Protein AF-A0A3N7DQY0-F1 (afdb_monomer)

Nearest PDB structures (foldseek):
  6hix-assembly1_AI  TM=7.813E-01  e=5.214E-01  Trypanosoma brucei brucei
  2hjq-assembly1_A  TM=6.290E-01  e=6.838E-01  Bacillus subtilis
  6yxy-assembly1_AI  TM=7.753E-01  e=1.027E+00  Trypanosoma brucei brucei
  7aih-assembly1_C  TM=7.768E-01  e=1.347E+00  Leishmania major
  8kg8-assembly1_C  TM=7.041E-01  e=3.983E+00  Saccharomyces cerevisiae S288C

Sequence (59 aa):
MRWVKFKSDLLVEATGKNHKSGEVAEVSDEFAKRHGKNGTGLLEETSKPKDQEKETVEK

Solvent-accessible surface area (backbone atoms only — not comparable to full-atom values): 3590 Å² total; per-residue (Å²): 113,41,35,31,28,26,69,43,71,43,74,41,75,93,76,72,44,72,44,45,52,73,39,71,48,79,38,50,54,66,55,48,52,53,30,10,79,87,43,72,50,45,27,42,84,44,76,79,65,87,72,68,84,69,78,87,77,87,133

Radius of gyration: 11.39 Å; Cα contacts (8 Å, |Δi|>4): 95; chains: 1; bounding box: 22×32×24 Å

Mean predicted aligned error: 7.14 Å

Foldseek 3Di:
DFKKAFQAFDQPVVVRDTAHHRDIDDDDPVCCCQCPPNHVNRIDGDDDPPPVVPPPDDD

Structure (mmCIF, N/CA/C/O backbone):
data_AF-A0A3N7DQY0-F1
#
_entry.id   AF-A0A3N7DQY0-F1
#
loop_
_atom_site.group_PDB
_atom_site.id
_atom_site.type_symbol
_atom_site.label_atom_id
_atom_site.label_alt_id
_atom_site.label_comp_id
_atom_site.label_asym_id
_atom_site.label_entity_id
_atom_site.label_seq_id
_atom_site.pdbx_PDB_ins_code
_atom_site.Cartn_x
_atom_site.Cartn_y
_atom_site.Cartn_z
_atom_site.occupancy
_atom_site.B_iso_or_equiv
_atom_site.auth_seq_id
_atom_site.auth_comp_id
_atom_site.auth_asym_id
_atom_site.auth_atom_id
_atom_site.pdbx_PDB_model_num
ATOM 1 N N . MET A 1 1 ? 8.505 4.753 6.983 1.00 83.00 1 MET A N 1
ATOM 2 C CA . MET A 1 1 ? 7.667 3.679 6.420 1.00 83.00 1 MET A CA 1
ATOM 3 C C . MET A 1 1 ? 6.275 3.796 7.031 1.00 83.00 1 MET A C 1
ATOM 5 O O . MET A 1 1 ? 6.185 4.155 8.201 1.00 83.00 1 MET A O 1
ATOM 9 N N . ARG A 1 2 ? 5.213 3.576 6.254 1.00 87.19 2 ARG A N 1
ATOM 10 C CA . ARG A 1 2 ? 3.800 3.673 6.657 1.00 87.19 2 ARG A CA 1
ATOM 11 C C . ARG A 1 2 ? 3.072 2.413 6.216 1.00 87.19 2 ARG A C 1
ATOM 13 O O . ARG A 1 2 ? 3.310 1.922 5.118 1.00 87.19 2 ARG A O 1
ATOM 20 N N . TRP A 1 3 ? 2.156 1.940 7.048 1.00 89.69 3 TRP A N 1
ATOM 21 C CA . TRP A 1 3 ? 1.267 0.841 6.700 1.00 89.69 3 TRP A CA 1
ATOM 22 C C . TRP A 1 3 ? 0.051 1.383 5.964 1.00 89.69 3 TRP A C 1
ATOM 24 O O . TRP A 1 3 ? -0.633 2.290 6.442 1.00 89.69 3 TRP A O 1
ATOM 34 N N . VAL A 1 4 ? -0.202 0.838 4.781 1.00 89.75 4 VAL A N 1
ATOM 35 C CA . VAL A 1 4 ? -1.319 1.249 3.935 1.00 89.75 4 VAL A CA 1
ATOM 36 C C . VAL A 1 4 ? -2.088 0.033 3.451 1.00 89.75 4 VAL A C 1
ATOM 38 O O . VAL A 1 4 ? -1.509 -1.024 3.210 1.00 89.75 4 VAL A O 1
ATOM 41 N N . LYS A 1 5 ? -3.398 0.195 3.303 1.00 90.31 5 LYS A N 1
ATOM 42 C CA . LYS A 1 5 ? -4.288 -0.745 2.641 1.00 90.31 5 LYS A CA 1
ATOM 43 C C . LYS A 1 5 ? -4.563 -0.260 1.225 1.00 90.31 5 LYS A C 1
ATOM 45 O O . LYS A 1 5 ? -5.000 0.873 1.030 1.00 90.31 5 LYS A O 1
ATOM 50 N N . PHE A 1 6 ? -4.336 -1.117 0.246 1.00 90.62 6 PHE A N 1
ATOM 51 C CA . PHE A 1 6 ? -4.614 -0.828 -1.152 1.00 90.62 6 PHE A CA 1
ATOM 52 C C . PHE A 1 6 ? -6.122 -0.920 -1.393 1.00 90.62 6 PHE A C 1
ATOM 54 O O . PHE A 1 6 ? -6.754 -1.912 -1.043 1.00 90.62 6 PHE A O 1
ATOM 61 N N . LYS A 1 7 ? -6.734 0.123 -1.957 1.00 89.31 7 LYS A N 1
ATOM 62 C CA . LYS A 1 7 ? -8.165 0.130 -2.317 1.00 89.31 7 LYS A CA 1
ATOM 63 C C . LYS A 1 7 ? -8.427 -0.474 -3.695 1.00 89.31 7 LYS A C 1
ATOM 65 O O . LYS A 1 7 ? -9.543 -0.910 -3.963 1.00 89.31 7 LYS A O 1
ATOM 70 N N . SER A 1 8 ? 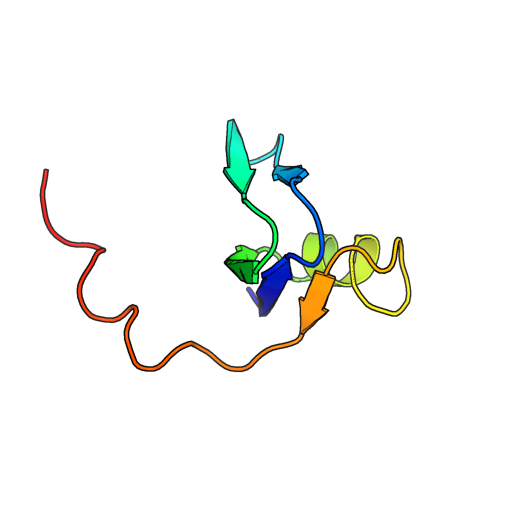-7.394 -0.554 -4.524 1.00 87.75 8 SER A N 1
ATOM 71 C CA . SER A 1 8 ? -7.424 -1.10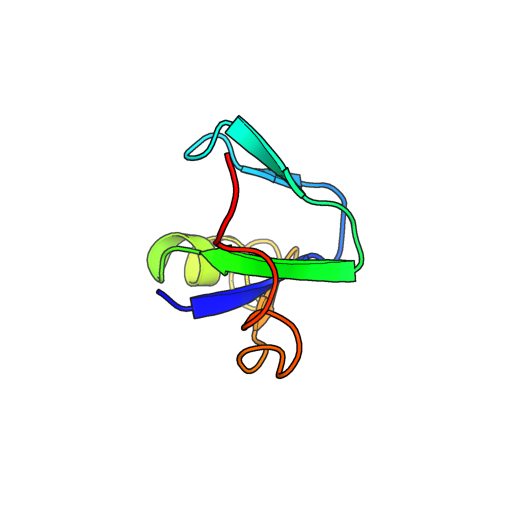0 -5.879 1.00 87.75 8 SER A CA 1
ATOM 72 C C . SER A 1 8 ? -6.128 -1.854 -6.150 1.00 87.75 8 SER A C 1
ATOM 74 O O . SER A 1 8 ? -5.134 -1.625 -5.460 1.00 87.75 8 SER A O 1
ATOM 76 N N . ASP A 1 9 ? -6.130 -2.716 -7.163 1.00 88.75 9 ASP A N 1
ATOM 77 C CA . ASP A 1 9 ? -4.910 -3.338 -7.665 1.00 88.75 9 ASP A CA 1
ATOM 78 C C . ASP A 1 9 ? -3.928 -2.259 -8.144 1.00 88.75 9 ASP A C 1
ATOM 80 O O . ASP A 1 9 ? -4.279 -1.400 -8.959 1.00 88.75 9 ASP A O 1
ATOM 84 N N . LEU A 1 10 ? -2.713 -2.273 -7.598 1.00 87.44 10 LEU A N 1
ATOM 85 C CA . LEU A 1 10 ? -1.695 -1.268 -7.871 1.00 87.44 10 LEU A CA 1
ATOM 86 C C . LEU A 1 10 ? -0.319 -1.916 -7.988 1.00 87.44 10 LEU A C 1
ATOM 88 O O . LEU A 1 10 ? 0.207 -2.503 -7.038 1.00 87.44 10 LEU A O 1
ATOM 92 N N . LEU A 1 11 ? 0.303 -1.715 -9.147 1.00 86.88 11 LEU A N 1
ATOM 93 C CA . LEU A 1 11 ? 1.708 -2.024 -9.342 1.00 86.88 11 LEU A CA 1
ATOM 94 C C . LEU A 1 11 ? 2.556 -0.940 -8.674 1.00 86.88 11 LEU A C 1
ATOM 96 O O . LEU A 1 11 ? 2.549 0.219 -9.087 1.00 86.88 11 LEU A O 1
ATOM 100 N N . VAL A 1 12 ? 3.310 -1.327 -7.649 1.00 84.56 12 VAL A N 1
ATOM 101 C CA . VAL A 1 12 ? 4.310 -0.461 -7.029 1.00 84.56 12 VAL A CA 1
ATOM 102 C C . VAL A 1 12 ? 5.616 -0.659 -7.785 1.00 84.56 12 VAL A C 1
ATOM 104 O O . VAL A 1 12 ? 6.375 -1.586 -7.513 1.00 84.56 12 VAL A O 1
ATOM 107 N N . GLU A 1 13 ? 5.885 0.219 -8.752 1.00 80.19 13 GLU A N 1
ATOM 108 C CA . GLU A 1 13 ? 7.070 0.120 -9.620 1.00 80.19 13 GLU A CA 1
ATOM 109 C C . GLU A 1 13 ? 8.382 0.091 -8.825 1.00 80.19 13 GLU A C 1
ATOM 111 O O . GLU A 1 13 ? 9.302 -0.640 -9.178 1.00 80.19 13 GLU A O 1
ATOM 116 N N . ALA A 1 14 ? 8.441 0.808 -7.697 1.00 75.44 14 ALA A N 1
ATOM 117 C CA . ALA A 1 14 ? 9.614 0.848 -6.824 1.00 75.44 14 ALA A CA 1
ATOM 118 C C . ALA A 1 14 ? 9.998 -0.523 -6.235 1.00 75.44 14 ALA A C 1
ATOM 120 O O . ALA A 1 14 ? 11.162 -0.745 -5.913 1.00 75.44 14 ALA A O 1
ATOM 121 N N . THR A 1 15 ? 9.036 -1.436 -6.074 1.00 74.12 15 THR A N 1
ATOM 122 C CA . THR A 1 15 ? 9.261 -2.790 -5.542 1.00 74.12 15 THR A CA 1
ATOM 123 C C . THR A 1 15 ? 9.042 -3.877 -6.593 1.00 74.12 15 THR A C 1
ATOM 125 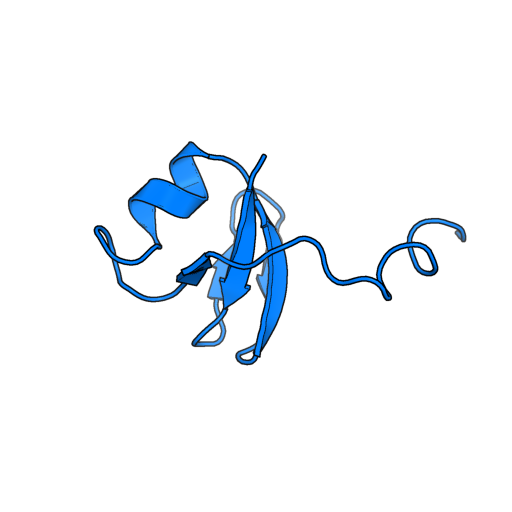O O . THR A 1 15 ? 9.303 -5.047 -6.317 1.00 74.12 15 THR A O 1
ATOM 128 N N . GLY A 1 16 ? 8.528 -3.518 -7.774 1.00 81.38 16 GLY A N 1
ATOM 129 C CA . GLY A 1 16 ? 8.081 -4.461 -8.799 1.00 81.38 16 GLY A CA 1
ATOM 130 C C . GLY A 1 16 ? 6.922 -5.360 -8.350 1.00 81.38 16 GLY A C 1
ATOM 131 O O . GLY A 1 16 ? 6.633 -6.351 -9.018 1.00 81.38 16 GLY A O 1
ATOM 132 N N . LYS A 1 17 ? 6.270 -5.059 -7.216 1.00 83.50 17 LYS A N 1
ATOM 133 C CA . LYS A 1 17 ? 5.178 -5.871 -6.668 1.00 83.50 17 LYS A CA 1
ATOM 134 C C . LYS A 1 17 ? 3.830 -5.303 -7.079 1.00 83.50 17 LYS A C 1
ATOM 136 O O . LYS A 1 17 ? 3.570 -4.109 -6.935 1.00 83.50 17 LYS A O 1
ATOM 141 N N . ASN A 1 18 ? 2.966 -6.184 -7.569 1.00 88.81 18 ASN A N 1
ATOM 142 C CA . ASN A 1 18 ? 1.57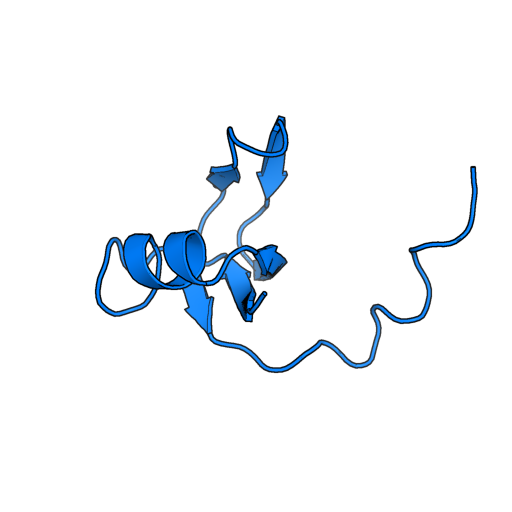1 -5.864 -7.820 1.00 88.81 18 ASN A CA 1
ATOM 143 C C . ASN A 1 18 ? 0.748 -6.194 -6.574 1.00 88.81 18 ASN A C 1
ATOM 145 O O . ASN A 1 18 ? 0.554 -7.368 -6.263 1.00 88.81 18 ASN A O 1
ATOM 149 N N . HIS A 1 19 ? 0.307 -5.160 -5.866 1.00 89.06 19 HIS A N 1
ATOM 150 C CA . HIS A 1 19 ? -0.512 -5.285 -4.666 1.00 89.06 19 HIS A CA 1
ATOM 151 C C . HIS A 1 19 ? -1.984 -5.339 -5.057 1.00 89.06 19 HIS A C 1
ATOM 153 O O . HIS A 1 19 ? -2.426 -4.547 -5.891 1.00 89.06 19 HIS A O 1
ATOM 159 N N . LYS A 1 20 ? -2.751 -6.251 -4.460 1.00 88.56 20 LYS A N 1
ATOM 160 C CA . LYS A 1 20 ? -4.182 -6.379 -4.767 1.00 88.56 20 LYS A CA 1
ATOM 161 C C . LYS A 1 20 ? -5.045 -5.438 -3.937 1.00 88.56 20 LYS A C 1
ATOM 163 O O . LYS A 1 20 ? -4.671 -5.026 -2.839 1.00 88.56 20 LYS A O 1
ATOM 168 N N . SER A 1 21 ? -6.253 -5.156 -4.424 1.00 89.69 21 SER A N 1
ATOM 169 C CA . SER A 1 21 ? -7.266 -4.481 -3.607 1.00 89.69 21 SER A CA 1
ATOM 170 C C . SER A 1 21 ? -7.520 -5.252 -2.303 1.00 89.69 21 SER A C 1
ATOM 172 O O . SER A 1 21 ? -7.699 -6.468 -2.297 1.00 89.69 21 SER A O 1
ATOM 174 N N . GLY A 1 22 ? -7.522 -4.537 -1.182 1.00 87.00 22 GLY A N 1
ATOM 175 C CA . GLY A 1 22 ? -7.657 -5.072 0.169 1.00 87.00 22 GLY A CA 1
ATOM 176 C C . GLY A 1 22 ? -6.341 -5.466 0.840 1.00 87.00 22 GLY A C 1
ATOM 177 O O . GLY A 1 22 ? -6.338 -5.636 2.061 1.00 87.00 22 GLY A O 1
ATOM 178 N N . GLU A 1 23 ? -5.245 -5.570 0.089 1.00 88.31 23 GLU A N 1
ATOM 179 C CA . GLU A 1 23 ? -3.934 -5.937 0.618 1.00 88.31 23 GLU A CA 1
ATOM 180 C C . GLU A 1 23 ? -3.373 -4.830 1.514 1.00 88.31 23 GLU A C 1
ATOM 182 O O . GLU A 1 23 ? -3.620 -3.646 1.287 1.00 88.31 23 GLU A O 1
ATOM 187 N N . VAL A 1 24 ? -2.625 -5.210 2.549 1.00 89.12 24 VAL A N 1
ATOM 188 C CA . VAL A 1 24 ? -1.96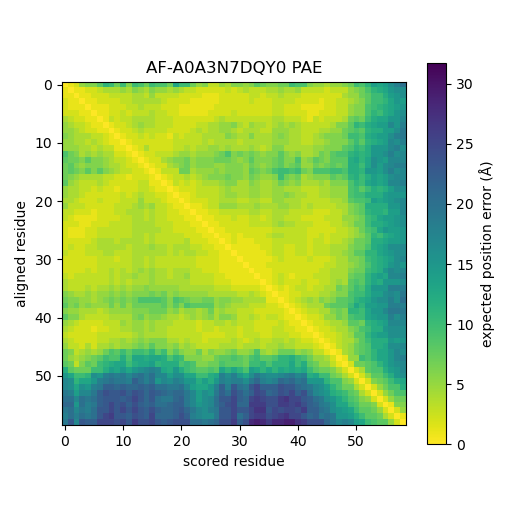9 -4.276 3.466 1.00 89.12 24 VAL A CA 1
ATOM 189 C C . VAL A 1 24 ? -0.466 -4.465 3.352 1.00 89.12 24 VAL A C 1
ATOM 191 O O . VAL A 1 24 ? 0.030 -5.570 3.562 1.00 89.12 24 VAL A O 1
ATOM 194 N N . ALA A 1 25 ? 0.263 -3.396 3.048 1.00 87.75 25 ALA A N 1
ATOM 195 C CA . ALA A 1 25 ? 1.717 -3.446 2.970 1.00 87.75 25 ALA A CA 1
ATOM 196 C C . ALA A 1 25 ? 2.363 -2.209 3.587 1.00 87.75 25 ALA A C 1
ATOM 198 O O . ALA A 1 25 ? 1.745 -1.150 3.742 1.00 87.75 25 ALA A O 1
ATOM 199 N N . GLU A 1 26 ? 3.634 -2.363 3.932 1.00 89.44 26 GLU A N 1
ATOM 200 C CA . GLU A 1 26 ? 4.476 -1.264 4.363 1.00 89.44 26 GLU A CA 1
ATOM 201 C C . GLU A 1 26 ? 5.084 -0.564 3.140 1.00 89.44 26 GLU A C 1
ATOM 203 O O . GLU A 1 26 ? 5.749 -1.184 2.312 1.00 89.44 26 GLU A O 1
ATOM 208 N N . VAL A 1 27 ? 4.847 0.741 3.024 1.00 87.12 27 VAL A N 1
ATOM 209 C CA . VAL A 1 27 ? 5.340 1.590 1.932 1.00 87.12 27 VAL A CA 1
ATOM 210 C C . VAL A 1 27 ? 6.137 2.774 2.480 1.00 87.12 27 VAL A C 1
ATOM 212 O O . VAL A 1 27 ? 6.121 3.073 3.680 1.00 87.12 27 VAL A O 1
ATOM 215 N N . SER A 1 28 ? 6.842 3.498 1.610 1.00 89.00 28 SER A N 1
ATOM 216 C CA . SER A 1 28 ? 7.518 4.734 2.012 1.00 89.00 28 SER A CA 1
ATOM 217 C C . SER A 1 28 ? 6.507 5.831 2.379 1.00 89.00 28 SER A C 1
ATOM 219 O O . SER A 1 28 ? 5.372 5.850 1.902 1.00 89.00 28 SER A O 1
ATOM 221 N N . ASP A 1 29 ? 6.915 6.769 3.240 1.00 88.81 29 ASP A N 1
ATOM 222 C CA . ASP A 1 29 ? 6.042 7.873 3.677 1.00 88.81 29 ASP A CA 1
ATOM 223 C C . ASP A 1 29 ? 5.655 8.781 2.492 1.00 88.81 29 ASP A C 1
ATOM 225 O O . ASP A 1 29 ? 4.527 9.259 2.403 1.00 88.81 29 ASP A O 1
ATOM 229 N N . GLU A 1 30 ? 6.569 8.952 1.532 1.00 88.94 30 GLU A N 1
ATOM 230 C CA . GLU A 1 30 ? 6.320 9.685 0.289 1.00 88.94 30 GLU A CA 1
ATOM 231 C C . GLU A 1 30 ? 5.280 8.981 -0.595 1.00 88.94 30 GLU A C 1
ATOM 233 O O . GLU A 1 30 ? 4.354 9.626 -1.089 1.00 88.94 30 GLU A O 1
ATOM 238 N N . PHE A 1 31 ? 5.367 7.652 -0.730 1.00 87.56 31 PHE A N 1
ATOM 239 C CA . PHE A 1 31 ? 4.386 6.866 -1.479 1.00 87.56 31 PHE A CA 1
ATOM 240 C C . PHE A 1 31 ? 3.000 6.927 -0.825 1.00 87.56 31 PHE A C 1
ATOM 242 O O . PHE A 1 31 ? 2.004 7.186 -1.504 1.00 87.56 31 PHE A O 1
ATOM 249 N N . ALA A 1 32 ? 2.938 6.782 0.503 1.00 88.69 32 ALA A N 1
ATOM 250 C CA . ALA A 1 32 ? 1.703 6.925 1.270 1.00 88.69 32 ALA A CA 1
ATOM 251 C C . ALA A 1 32 ? 1.085 8.324 1.115 1.00 88.69 32 ALA A C 1
ATOM 253 O O . ALA A 1 32 ? -0.126 8.441 0.958 1.00 88.69 32 ALA A O 1
ATOM 254 N N . LYS A 1 33 ? 1.890 9.393 1.085 1.00 88.62 33 LYS A N 1
ATOM 255 C CA . LYS A 1 33 ? 1.395 10.757 0.824 1.00 88.62 33 LYS A CA 1
ATOM 256 C C . LYS A 1 33 ? 0.882 10.932 -0.605 1.00 88.62 33 LYS A C 1
ATOM 258 O O . LYS A 1 33 ? -0.179 11.521 -0.797 1.00 88.62 33 LYS A O 1
ATOM 263 N N . ARG A 1 34 ? 1.607 10.410 -1.600 1.00 89.06 34 ARG A N 1
ATOM 264 C CA . ARG A 1 34 ? 1.270 10.547 -3.027 1.00 89.06 34 ARG A CA 1
ATOM 265 C C . ARG A 1 34 ? 0.040 9.734 -3.434 1.00 89.06 34 ARG A C 1
ATOM 267 O O . ARG A 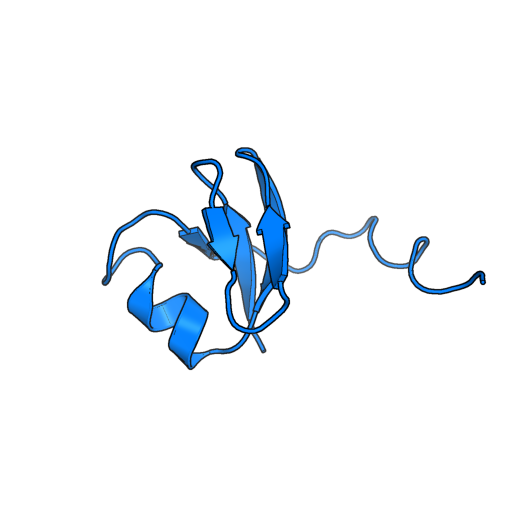1 34 ? -0.713 10.164 -4.306 1.00 89.06 34 ARG A O 1
ATOM 274 N N . HIS A 1 35 ? -0.179 8.575 -2.815 1.00 87.62 35 HIS A N 1
ATOM 275 C CA . HIS A 1 35 ? -1.273 7.668 -3.174 1.00 87.62 35 HIS A CA 1
ATOM 276 C C . HIS A 1 35 ? -2.343 7.488 -2.089 1.00 87.62 35 HIS A C 1
ATOM 278 O O . HIS A 1 35 ? -3.370 6.862 -2.341 1.00 87.62 35 HIS A O 1
ATOM 284 N N . GLY A 1 36 ? -2.148 8.072 -0.908 1.00 86.19 36 GLY A N 1
ATOM 285 C CA . GLY A 1 36 ? -3.126 8.106 0.176 1.00 86.19 36 GLY A CA 1
ATOM 286 C C . GLY A 1 36 ? -4.259 9.100 -0.050 1.00 86.19 36 GLY A C 1
ATOM 287 O O . GLY A 1 36 ? -4.483 9.597 -1.155 1.00 86.19 36 GLY A O 1
ATOM 288 N N . LYS A 1 37 ? -4.971 9.415 1.037 1.00 82.50 37 LYS A N 1
ATOM 289 C CA . LYS A 1 37 ? -6.205 10.218 1.030 1.00 82.50 37 LYS A CA 1
ATOM 290 C C . LYS A 1 37 ? -6.063 11.592 0.362 1.00 82.50 37 LYS A C 1
ATOM 292 O O . LYS A 1 37 ? -7.011 12.057 -0.257 1.00 82.50 37 LYS A O 1
ATOM 297 N N . ASN A 1 38 ? -4.895 12.220 0.488 1.00 81.31 38 ASN A N 1
ATOM 298 C CA . ASN A 1 38 ? -4.621 13.552 -0.066 1.00 81.31 38 ASN A CA 1
ATOM 299 C C . ASN A 1 38 ? -3.968 13.514 -1.458 1.00 81.31 38 ASN A C 1
ATOM 301 O O . ASN A 1 38 ? -3.651 14.563 -2.010 1.00 81.31 38 ASN A O 1
ATOM 305 N N . GLY A 1 39 ? -3.720 12.320 -1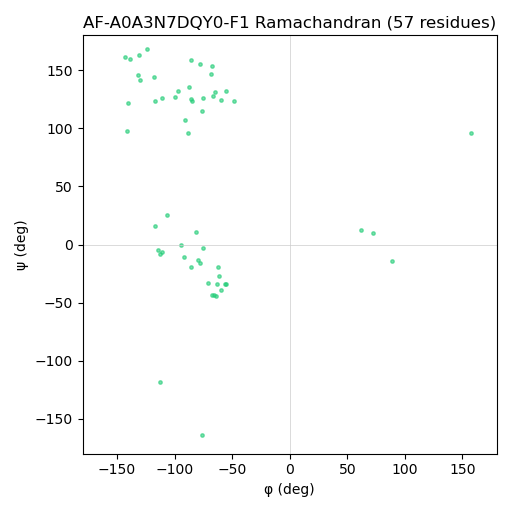.995 1.00 83.56 39 GLY A N 1
ATOM 306 C CA . GLY A 1 39 ? -3.106 12.109 -3.296 1.00 83.56 39 GLY A CA 1
ATOM 307 C C . GLY A 1 39 ? -4.102 11.497 -4.274 1.00 83.56 39 GLY A C 1
ATOM 308 O O . GLY A 1 39 ? -5.136 12.085 -4.570 1.00 83.56 39 GLY A O 1
ATOM 309 N N . THR A 1 40 ? -3.804 10.293 -4.763 1.00 85.94 40 THR A N 1
ATOM 310 C CA . THR A 1 40 ? -4.694 9.567 -5.692 1.00 85.94 40 THR A CA 1
ATOM 311 C C . THR A 1 40 ? -5.876 8.862 -5.016 1.00 85.94 40 THR A C 1
ATOM 313 O O . THR A 1 40 ? -6.794 8.431 -5.708 1.00 85.94 40 THR A O 1
ATOM 316 N N . GLY A 1 41 ? -5.878 8.723 -3.683 1.00 86.88 41 GLY A N 1
ATOM 317 C CA . GLY A 1 41 ? -6.942 8.033 -2.943 1.00 86.88 41 GLY A CA 1
ATOM 318 C C . GLY A 1 41 ? -6.951 6.507 -3.104 1.00 86.88 41 GLY A C 1
ATOM 319 O O . GLY A 1 41 ? -7.899 5.855 -2.667 1.00 86.88 41 GLY A O 1
ATOM 320 N N . LEU A 1 42 ? -5.906 5.934 -3.708 1.00 88.44 42 LEU A N 1
ATOM 321 C CA . LEU A 1 42 ? -5.752 4.492 -3.933 1.00 88.44 42 LEU A CA 1
ATOM 322 C C . LEU A 1 42 ? -5.304 3.735 -2.680 1.00 88.44 42 LEU A C 1
ATOM 324 O O . LEU A 1 42 ? -5.419 2.512 -2.629 1.00 88.44 42 LEU A O 1
ATOM 328 N N . LEU A 1 43 ? -4.802 4.448 -1.673 1.00 91.12 43 LEU A N 1
ATOM 329 C CA . LEU A 1 43 ? -4.344 3.891 -0.409 1.00 91.12 43 LEU A CA 1
ATOM 330 C C . LEU A 1 43 ? -5.163 4.432 0.762 1.00 91.12 43 LEU A C 1
ATOM 332 O O . LEU A 1 43 ? -5.526 5.609 0.818 1.00 91.12 43 LEU A O 1
ATOM 336 N N . GLU A 1 44 ? -5.391 3.570 1.741 1.00 90.44 44 GLU A N 1
ATOM 337 C CA . GLU A 1 44 ? -5.921 3.917 3.052 1.00 90.44 44 GLU A CA 1
ATOM 338 C C . GLU A 1 44 ? -4.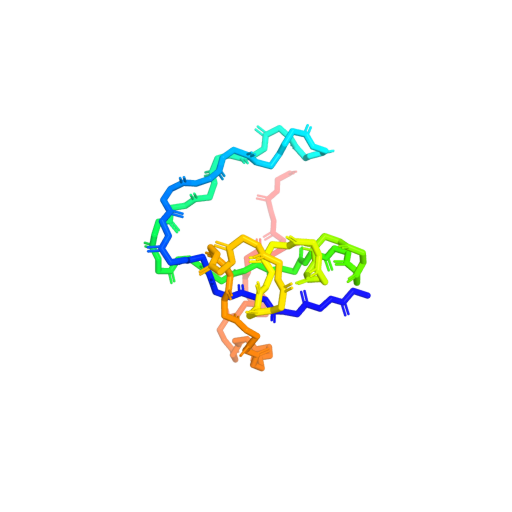837 3.722 4.100 1.00 90.44 44 GLU A C 1
ATOM 340 O O . GLU A 1 44 ? -4.247 2.650 4.189 1.00 90.44 44 GLU A O 1
ATOM 345 N N . GLU A 1 45 ? -4.554 4.741 4.903 1.00 88.19 45 GLU A N 1
ATOM 346 C CA . GLU A 1 45 ? -3.612 4.581 6.006 1.00 88.19 45 GLU A CA 1
ATOM 347 C C . GLU A 1 45 ? -4.198 3.625 7.043 1.00 88.19 45 GLU A C 1
ATOM 349 O O . GLU A 1 45 ? -5.328 3.800 7.501 1.00 88.19 45 GLU A O 1
ATOM 354 N N . THR A 1 46 ? -3.427 2.607 7.410 1.00 86.44 46 THR A N 1
ATOM 355 C CA . THR A 1 46 ? -3.837 1.599 8.384 1.00 86.44 46 THR A CA 1
ATOM 356 C C . THR A 1 46 ? -2.753 1.407 9.435 1.00 86.44 46 THR A C 1
ATOM 358 O O . THR A 1 46 ? -1.603 1.806 9.271 1.00 86.44 46 THR A O 1
ATOM 361 N N . SER A 1 47 ? -3.127 0.796 10.553 1.00 83.19 47 SER A N 1
ATOM 362 C CA . SER A 1 47 ? -2.157 0.320 11.538 1.00 83.19 47 SER A CA 1
ATOM 363 C C . SER A 1 47 ? -1.520 -0.987 11.064 1.00 83.19 47 SER A C 1
ATOM 365 O O . SER A 1 47 ? -2.130 -1.720 10.280 1.00 83.19 47 SER A O 1
ATOM 367 N N . LYS A 1 48 ? -0.305 -1.280 11.554 1.00 78.25 48 LYS A N 1
ATOM 368 C CA . LYS A 1 48 ? 0.407 -2.538 11.283 1.00 78.25 48 LYS A CA 1
ATOM 369 C C . LYS A 1 48 ? -0.540 -3.728 11.527 1.00 78.25 48 LYS A C 1
ATOM 371 O O . LYS A 1 48 ? -1.084 -3.831 12.632 1.00 78.25 48 LYS A O 1
ATOM 376 N N . PRO A 1 49 ? -0.767 -4.607 10.535 1.00 73.12 49 PRO A N 1
ATOM 377 C CA . PRO A 1 49 ? -1.599 -5.783 10.735 1.00 73.12 49 PRO A CA 1
ATOM 378 C C . PRO A 1 49 ? -0.921 -6.702 11.757 1.00 73.12 49 PRO A C 1
ATOM 380 O O . PRO A 1 49 ? 0.271 -6.989 11.648 1.00 73.12 49 PRO A O 1
ATOM 383 N N . LYS A 1 50 ? -1.681 -7.152 12.764 1.00 64.94 50 LYS A N 1
ATOM 384 C CA . LYS A 1 50 ? -1.178 -8.029 13.839 1.00 64.94 50 LYS A CA 1
ATOM 385 C C . LYS A 1 50 ? -0.678 -9.384 13.316 1.00 64.94 50 LYS A C 1
ATOM 387 O O . LYS A 1 50 ? 0.117 -10.030 13.985 1.00 64.94 50 LYS A O 1
ATOM 392 N N . ASP A 1 51 ? -1.099 -9.774 12.115 1.00 60.53 51 ASP A N 1
ATOM 393 C CA . ASP A 1 51 ? -0.799 -11.070 11.505 1.00 60.53 51 ASP A CA 1
ATOM 394 C C . ASP A 1 51 ? 0.459 -11.094 10.615 1.00 60.53 51 ASP A C 1
ATOM 396 O O . ASP A 1 51 ? 0.940 -12.175 10.288 1.00 60.53 51 ASP A O 1
ATOM 400 N N . GLN A 1 52 ? 1.066 -9.949 10.263 1.00 53.50 52 GLN A N 1
ATOM 401 C CA . GLN A 1 52 ? 2.284 -9.936 9.423 1.00 53.50 52 GLN A CA 1
ATOM 402 C C . GLN A 1 52 ? 3.597 -10.201 10.177 1.00 53.50 52 GLN A C 1
ATOM 404 O O . GLN A 1 52 ? 4.677 -10.070 9.609 1.00 53.50 52 GLN A O 1
ATOM 409 N N . GLU A 1 53 ? 3.545 -10.625 11.440 1.00 48.84 53 GLU A N 1
ATOM 410 C CA . GLU A 1 53 ? 4.741 -11.124 12.136 1.00 48.84 53 GLU A CA 1
ATOM 411 C C . GLU A 1 53 ? 5.155 -12.545 11.702 1.00 48.84 53 GLU A C 1
ATOM 413 O O . GLU A 1 53 ? 6.185 -13.032 12.156 1.00 48.84 53 GLU A O 1
ATOM 418 N N . LYS A 1 54 ? 4.396 -13.211 10.814 1.00 44.66 54 LYS A N 1
ATOM 419 C CA . LYS A 1 54 ? 4.635 -14.620 10.449 1.00 44.66 54 LYS A CA 1
ATOM 420 C C . LYS A 1 54 ? 5.141 -14.915 9.033 1.00 44.66 54 LYS A C 1
ATOM 422 O O . LYS A 1 54 ? 5.499 -16.060 8.797 1.00 44.66 54 LYS A O 1
ATOM 427 N N . GLU A 1 55 ? 5.234 -13.949 8.118 1.00 43.19 55 GLU A N 1
ATOM 428 C CA . GLU A 1 55 ? 5.588 -14.246 6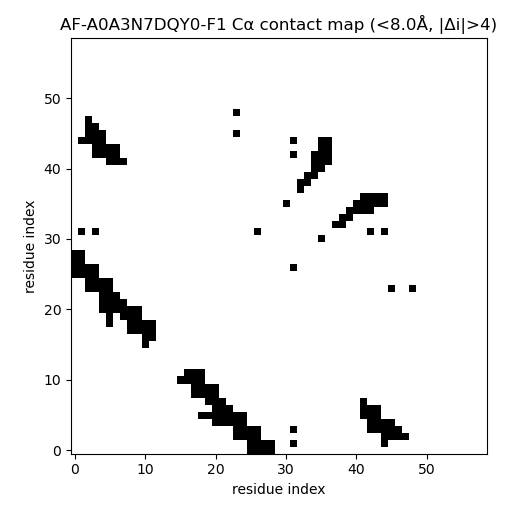.708 1.00 43.19 55 GLU A CA 1
ATOM 429 C C . GLU A 1 55 ? 6.906 -13.630 6.200 1.00 43.19 55 GLU A C 1
ATOM 431 O O . GLU A 1 55 ? 7.165 -13.629 5.001 1.00 43.19 55 GLU A O 1
ATOM 436 N N . THR A 1 56 ? 7.794 -13.165 7.089 1.00 41.22 56 THR A N 1
ATOM 437 C CA . THR A 1 56 ? 9.138 -12.674 6.695 1.00 41.22 56 THR A CA 1
ATOM 438 C C . THR A 1 56 ? 10.273 -13.638 7.066 1.00 41.22 56 THR A C 1
ATOM 440 O O . THR A 1 56 ? 11.412 -13.210 7.233 1.00 41.22 56 THR A O 1
ATOM 443 N N . VAL A 1 57 ? 10.005 -14.941 7.204 1.00 45.56 57 VAL A N 1
ATOM 444 C CA . VAL A 1 57 ? 11.066 -15.958 7.320 1.00 45.56 57 VAL A CA 1
ATOM 445 C C . VAL A 1 57 ? 10.658 -17.208 6.548 1.00 45.56 57 VAL A C 1
ATOM 447 O O . VAL A 1 57 ? 9.879 -18.003 7.047 1.00 45.56 57 VAL A O 1
ATOM 450 N N . GLU A 1 58 ? 11.152 -17.328 5.317 1.00 42.94 58 GLU A N 1
ATOM 451 C CA . GLU A 1 58 ? 11.673 -18.554 4.679 1.00 42.94 58 GLU A CA 1
ATOM 452 C C . GLU A 1 58 ? 11.607 -18.406 3.152 1.00 42.94 58 GLU A C 1
ATOM 454 O O . GLU A 1 58 ? 10.576 -18.671 2.535 1.00 42.94 58 GLU A O 1
ATOM 459 N N . LYS A 1 59 ? 12.721 -17.997 2.531 1.00 38.50 59 LYS A N 1
ATOM 460 C CA . LYS A 1 59 ? 13.516 -18.895 1.678 1.00 38.50 59 LYS A CA 1
ATOM 461 C C . LYS A 1 59 ? 14.857 -18.282 1.290 1.00 38.50 59 LYS A C 1
ATOM 463 O O . LYS A 1 59 ? 14.876 -17.075 0.968 1.00 38.50 59 LYS A O 1
#

pLDDT: mean 79.87, std 15.12, range [38.5, 91.12]

Secondary structure (DSSP, 8-state):
-EEEEESS-EEETTTTEEEPTT-EEEE-HHHHHHHSTTTTS-EEE-PPPTTTTSSS---